Protein AF-A0A838L0E8-F1 (afdb_monomer_lite)

Secondary structure (DSSP, 8-state):
--HHHHHHHHHHHHHHHHHHHHHHHS------TTTSPPGGG-SEEEEEE--SHHHHHHHHHHHHHTTT-SSEEEEEE-SSSS---GGGGGGT--

Structure (mmCIF, N/CA/C/O backbone):
data_AF-A0A838L0E8-F1
#
_entry.id   AF-A0A838L0E8-F1
#
loop_
_atom_site.group_PDB
_atom_site.id
_atom_site.type_symbol
_atom_site.label_atom_id
_atom_site.label_alt_id
_atom_site.label_comp_id
_atom_site.label_asym_id
_atom_site.label_entity_id
_atom_site.label_seq_id
_atom_site.pdbx_PDB_ins_code
_atom_site.Cartn_x
_atom_site.Cartn_y
_atom_site.Cartn_z
_atom_site.occupancy
_atom_site.B_iso_or_equiv
_atom_site.auth_seq_id
_atom_site.auth_comp_id
_atom_site.auth_asym_id
_atom_site.auth_atom_id
_atom_site.pdbx_PDB_model_num
ATOM 1 N N . MET A 1 1 ? -20.818 43.684 27.772 1.00 57.03 1 MET A N 1
ATOM 2 C CA . MET A 1 1 ? -20.321 42.456 27.106 1.00 57.03 1 MET A CA 1
ATOM 3 C C . MET A 1 1 ? -21.471 41.830 26.321 1.00 57.03 1 MET A C 1
ATOM 5 O O . MET A 1 1 ? -22.400 41.309 26.930 1.00 57.03 1 MET A O 1
ATOM 9 N N . ASN A 1 2 ? -21.476 41.998 24.994 1.00 67.88 2 ASN A N 1
ATOM 10 C CA . ASN A 1 2 ? -22.663 41.797 24.150 1.00 67.88 2 ASN A CA 1
ATOM 11 C C . ASN A 1 2 ? -23.075 40.322 24.026 1.00 67.88 2 ASN A C 1
ATOM 13 O O . ASN A 1 2 ? -22.229 39.433 23.935 1.00 67.88 2 ASN A O 1
ATOM 17 N N . ARG A 1 3 ? -24.394 40.076 23.972 1.00 72.56 3 ARG A N 1
ATOM 18 C CA . ARG A 1 3 ? -25.012 38.742 23.819 1.00 72.56 3 ARG A CA 1
ATOM 19 C C . ARG A 1 3 ? -24.453 37.941 22.633 1.00 72.56 3 ARG A C 1
ATOM 21 O O . ARG A 1 3 ? -24.328 36.728 22.742 1.00 72.56 3 ARG A O 1
ATOM 28 N N . LEU A 1 4 ? -24.046 38.616 21.557 1.00 71.69 4 LEU A N 1
ATOM 29 C CA . LEU A 1 4 ? -23.442 37.997 20.371 1.00 71.69 4 LEU A CA 1
ATOM 30 C C . LEU A 1 4 ? -22.086 37.330 20.659 1.00 71.69 4 LEU A C 1
ATOM 32 O O . LEU A 1 4 ? -21.837 36.225 20.189 1.00 71.69 4 LEU A O 1
ATOM 36 N N . VAL A 1 5 ? -21.243 37.947 21.493 1.00 71.44 5 VAL A N 1
ATOM 37 C CA . VAL A 1 5 ? -19.926 37.391 21.858 1.00 71.44 5 VAL A CA 1
ATOM 38 C C . VAL A 1 5 ? -20.090 36.149 22.739 1.00 71.44 5 VAL A C 1
ATOM 40 O O . VAL A 1 5 ? -19.398 35.153 22.550 1.00 71.44 5 VAL A O 1
ATOM 43 N N . LYS A 1 6 ? -21.066 36.169 23.659 1.00 69.56 6 LYS A N 1
ATOM 44 C CA . LYS A 1 6 ? -21.407 34.998 24.483 1.00 69.56 6 LYS A CA 1
ATOM 45 C C . LYS A 1 6 ? -21.976 33.848 23.641 1.00 69.56 6 LYS A C 1
ATOM 47 O O . LYS A 1 6 ? -21.611 32.703 23.877 1.00 69.56 6 LYS A O 1
ATOM 52 N N . GLY A 1 7 ? -22.820 34.148 22.649 1.00 73.69 7 GLY A N 1
ATOM 53 C CA . GLY A 1 7 ? -23.369 33.143 21.731 1.00 73.69 7 GLY A CA 1
ATOM 54 C C . GLY A 1 7 ? -22.297 32.465 20.874 1.00 73.69 7 GLY A C 1
ATOM 55 O O . GLY A 1 7 ? -22.282 31.240 20.770 1.00 73.69 7 GLY A O 1
ATOM 56 N N . GLY A 1 8 ? -21.355 33.245 20.332 1.00 74.44 8 GLY A N 1
ATOM 57 C CA . GLY A 1 8 ? -20.233 32.713 19.554 1.00 74.44 8 GLY A CA 1
ATOM 58 C C . GLY A 1 8 ? -19.315 31.792 20.365 1.00 74.44 8 GLY A C 1
ATOM 59 O O . GLY A 1 8 ? -18.918 30.737 19.875 1.00 74.44 8 GLY A O 1
ATOM 60 N N . LEU A 1 9 ? -19.035 32.140 21.627 1.00 76.69 9 LEU A N 1
ATOM 61 C CA . LEU A 1 9 ? -18.185 31.331 22.507 1.00 76.69 9 LEU A CA 1
ATOM 62 C C . LEU A 1 9 ? -18.825 29.977 22.855 1.00 76.69 9 LEU A C 1
ATOM 64 O O . LEU A 1 9 ? -18.147 28.952 22.838 1.00 76.69 9 LEU A O 1
ATOM 68 N N . VAL A 1 10 ? -20.131 29.965 23.143 1.00 82.19 10 VAL A N 1
ATOM 69 C CA . VAL A 1 10 ? -20.864 28.730 23.467 1.00 82.19 10 VAL A CA 1
ATOM 70 C C . VAL A 1 10 ? -20.920 27.803 22.256 1.00 82.19 10 VAL A C 1
ATOM 72 O O . VAL A 1 10 ? -20.605 26.625 22.391 1.00 82.19 10 VAL A O 1
ATOM 75 N N . LEU A 1 11 ? -21.247 28.327 21.069 1.00 80.81 11 LEU A N 1
ATOM 76 C CA . LEU A 1 11 ? -21.265 27.536 19.834 1.00 80.81 11 LEU A CA 1
ATOM 77 C C . LEU A 1 11 ? -19.878 26.976 19.491 1.00 80.81 11 LEU A C 1
ATOM 79 O O . LEU A 1 11 ? -19.759 25.793 19.178 1.00 80.81 11 LEU A O 1
ATOM 83 N N . GLY A 1 12 ? -18.827 27.792 19.610 1.00 80.25 12 GLY A N 1
ATOM 84 C CA . GLY A 1 12 ? -17.450 27.349 19.382 1.00 80.25 12 GLY A CA 1
ATOM 85 C C . GLY A 1 12 ? -17.015 26.250 20.355 1.00 80.25 12 GLY A C 1
ATOM 86 O O . GLY A 1 12 ? -16.472 25.230 19.931 1.00 80.25 12 GLY A O 1
ATOM 87 N N . GLY A 1 13 ? -17.314 26.410 21.649 1.00 86.25 13 GLY A N 1
ATOM 88 C CA . GLY A 1 13 ? -17.011 25.408 22.673 1.00 86.25 13 GLY A CA 1
ATOM 89 C C . GLY A 1 13 ? -17.743 24.081 22.454 1.00 86.25 13 GLY A C 1
ATOM 90 O O . GLY A 1 13 ? -17.150 23.019 22.632 1.00 86.25 13 GLY A O 1
ATOM 91 N N . LEU A 1 14 ? -19.000 24.127 22.002 1.00 88.31 14 LEU A N 1
ATOM 92 C CA . LEU A 1 14 ? -19.807 22.935 21.723 1.00 88.31 14 LEU A CA 1
ATOM 93 C C . LEU A 1 14 ? -19.274 22.154 20.513 1.00 88.31 14 LEU A C 1
ATOM 95 O O . LEU A 1 14 ? -19.150 20.933 20.577 1.00 88.31 14 LEU A O 1
ATOM 99 N N . VAL A 1 15 ? -18.890 22.850 19.438 1.00 88.44 15 VAL A N 1
ATOM 100 C CA . VAL A 1 15 ? -18.287 22.226 18.247 1.00 88.44 15 VAL A CA 1
ATOM 101 C C . VAL A 1 15 ? -16.943 21.579 18.584 1.00 88.44 15 VAL A C 1
ATOM 103 O O . VAL A 1 15 ? -16.702 20.432 18.206 1.00 88.44 15 VAL A O 1
ATOM 106 N N . LEU A 1 16 ? -16.084 22.276 19.335 1.00 88.81 16 LEU A N 1
ATOM 107 C CA . LEU A 1 16 ? -14.797 21.729 19.770 1.00 88.81 16 LEU A CA 1
ATOM 108 C C . LEU A 1 16 ? -14.976 20.532 20.713 1.00 88.81 16 LEU A C 1
ATOM 110 O O . LEU A 1 16 ? -14.307 19.514 20.536 1.00 88.81 16 LEU A O 1
ATOM 114 N N . GLY A 1 17 ? -15.908 20.621 21.665 1.00 91.00 17 GLY A N 1
ATOM 115 C CA . GLY A 1 17 ? -16.225 19.537 22.594 1.00 91.00 17 GLY A CA 1
ATOM 116 C C . GLY A 1 17 ? -16.735 18.283 21.882 1.00 91.00 17 GLY A C 1
ATOM 117 O O . GLY A 1 17 ? -16.236 17.187 22.133 1.00 91.00 17 GLY A O 1
ATOM 118 N N . LEU A 1 18 ? -17.665 18.436 20.934 1.00 89.62 18 LEU A N 1
ATOM 119 C CA . LEU A 1 18 ? -18.171 17.327 20.119 1.00 89.62 18 LEU A CA 1
ATOM 120 C C . LEU A 1 18 ? -17.085 16.727 19.217 1.00 89.62 18 LEU A C 1
ATOM 122 O O . LEU A 1 18 ? -17.019 15.507 19.070 1.00 89.62 18 LEU A O 1
ATOM 126 N N . GLY A 1 19 ? -16.214 17.558 18.639 1.00 87.06 19 GLY A N 1
ATOM 127 C CA . GLY A 1 19 ? -15.081 17.096 17.836 1.00 87.06 19 GLY A CA 1
ATOM 128 C C . GLY A 1 19 ? -14.085 16.266 18.650 1.00 87.06 19 GLY A C 1
ATOM 129 O O . GLY A 1 19 ? -13.693 15.175 18.226 1.00 87.06 19 GLY A O 1
ATOM 130 N N . ALA A 1 20 ? -13.723 16.743 19.842 1.00 87.81 20 ALA A N 1
ATOM 131 C CA . ALA A 1 20 ? -12.839 16.032 20.760 1.00 87.81 20 ALA A CA 1
ATOM 132 C C . ALA A 1 20 ? -13.461 14.710 21.237 1.00 87.81 20 ALA A C 1
ATOM 134 O O . ALA A 1 20 ? -12.804 13.670 21.185 1.00 87.81 20 ALA A O 1
ATOM 135 N N . LEU A 1 21 ? -14.744 14.725 21.614 1.00 89.19 21 LEU A N 1
ATOM 136 C CA . LEU A 1 21 ? -15.474 13.529 22.033 1.00 89.19 21 LEU A CA 1
ATOM 137 C C . LEU A 1 21 ? -15.560 12.495 20.904 1.00 89.19 21 LEU A C 1
ATOM 139 O O . LEU A 1 21 ? -15.271 11.322 21.118 1.00 89.19 21 LEU A O 1
ATOM 143 N N . ARG A 1 22 ? -15.877 12.920 19.674 1.00 84.25 22 ARG A N 1
ATOM 144 C CA . ARG A 1 22 ? -15.925 12.027 18.507 1.00 84.25 22 ARG A CA 1
ATOM 145 C C . ARG A 1 22 ? -14.574 11.369 18.229 1.00 84.25 22 ARG A C 1
ATOM 147 O O . ARG A 1 22 ? -14.550 10.200 17.851 1.00 84.25 22 ARG A O 1
ATOM 154 N N . ARG A 1 23 ? -13.467 12.100 18.407 1.00 80.19 23 ARG A N 1
ATOM 155 C CA . ARG A 1 23 ? -12.106 11.568 18.236 1.00 80.19 23 ARG A CA 1
ATOM 156 C C . ARG A 1 23 ? -11.702 10.623 19.367 1.00 80.19 23 ARG A C 1
ATOM 158 O O . ARG A 1 23 ? -11.034 9.634 19.094 1.00 80.19 23 ARG A O 1
ATOM 165 N N . ALA A 1 24 ? -12.121 10.899 20.599 1.00 83.69 24 ALA A N 1
ATOM 166 C CA . ALA A 1 24 ? -11.893 10.006 21.732 1.00 83.69 24 ALA A CA 1
ATOM 167 C C . ALA A 1 24 ? -12.675 8.688 21.594 1.00 83.69 24 ALA A C 1
ATOM 169 O O . ALA A 1 24 ? -12.144 7.631 21.912 1.00 83.69 24 ALA A O 1
ATOM 170 N N . LEU A 1 25 ? -13.909 8.748 21.082 1.00 83.19 25 LEU A N 1
ATOM 171 C CA . LEU A 1 25 ? -14.763 7.573 20.875 1.00 83.19 25 LEU A CA 1
ATOM 172 C C . LEU A 1 25 ? -14.414 6.771 19.611 1.00 83.19 25 LEU A C 1
ATOM 174 O O . LEU A 1 25 ? -14.722 5.589 19.551 1.00 83.19 25 LEU A O 1
ATOM 178 N N . ASN A 1 26 ? -13.771 7.389 18.614 1.00 72.62 26 ASN A N 1
ATOM 179 C CA . ASN A 1 26 ? -13.267 6.712 17.413 1.00 72.62 26 ASN A CA 1
ATOM 180 C C . ASN A 1 26 ? -11.755 6.939 17.275 1.00 72.62 26 ASN A C 1
ATOM 182 O O . ASN A 1 26 ? -11.325 7.715 16.405 1.00 72.62 26 ASN A O 1
ATOM 186 N N . PRO A 1 27 ? -10.930 6.318 18.139 1.00 67.69 27 PRO A N 1
ATOM 187 C CA . PRO A 1 27 ? -9.492 6.361 17.952 1.00 67.69 27 PRO A CA 1
ATOM 188 C C . PRO A 1 27 ? -9.175 5.763 16.580 1.00 67.69 27 PRO A C 1
ATOM 190 O O . PRO A 1 27 ? -9.671 4.703 16.214 1.00 67.69 27 PRO A O 1
ATOM 193 N N . THR A 1 28 ? -8.363 6.464 15.790 1.00 62.88 28 THR A N 1
ATOM 194 C CA . THR A 1 28 ? -7.808 5.886 14.560 1.00 62.88 28 THR A CA 1
ATOM 195 C C . THR A 1 28 ? -7.036 4.633 14.960 1.00 62.88 28 THR A C 1
ATOM 197 O O . THR A 1 28 ? -6.108 4.801 15.762 1.00 62.88 28 THR A O 1
ATOM 200 N N . PRO A 1 29 ? -7.379 3.433 14.452 1.00 63.06 29 PRO A N 1
ATOM 201 C CA . PRO A 1 29 ? -6.642 2.217 14.760 1.00 63.06 29 PRO A CA 1
ATOM 202 C C . PRO A 1 29 ? -5.190 2.448 14.364 1.00 63.06 29 PRO A C 1
ATOM 204 O O . PRO A 1 29 ? -4.854 2.568 13.185 1.00 63.06 29 PRO A O 1
ATOM 207 N N . ARG A 1 30 ? -4.329 2.636 15.360 1.00 59.28 30 ARG A N 1
ATOM 208 C CA . ARG A 1 30 ? -2.904 2.833 15.142 1.00 59.28 30 ARG A CA 1
ATOM 209 C C . ARG A 1 30 ? -2.232 1.544 15.544 1.00 59.28 30 ARG A C 1
ATOM 211 O O . ARG A 1 30 ? -1.587 1.487 16.580 1.00 59.28 30 A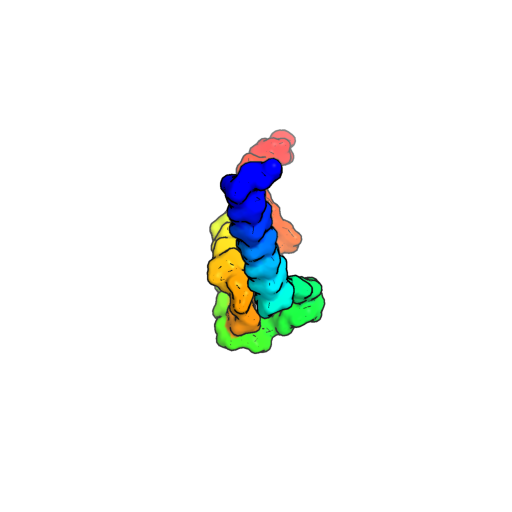RG A O 1
ATOM 218 N N . TYR A 1 31 ? -2.431 0.525 14.718 1.00 64.44 31 TYR A N 1
ATOM 219 C CA . TYR A 1 31 ? -1.666 -0.699 14.851 1.00 64.44 31 TYR A CA 1
ATOM 220 C C . TYR A 1 31 ? -0.188 -0.361 14.689 1.00 64.44 31 TYR A C 1
ATOM 222 O O . TYR A 1 31 ? 0.217 0.264 13.699 1.00 64.44 31 TYR A O 1
ATOM 230 N N . ALA A 1 32 ? 0.621 -0.767 15.656 1.00 68.50 32 ALA A N 1
ATOM 231 C CA . ALA A 1 32 ? 2.045 -0.866 15.435 1.00 68.50 32 ALA A CA 1
ATOM 232 C C . ALA A 1 32 ? 2.302 -1.895 14.314 1.00 68.50 32 ALA A C 1
ATOM 234 O O . ALA A 1 32 ? 1.514 -2.827 14.140 1.00 68.50 32 ALA A O 1
ATOM 235 N N . PRO A 1 33 ? 3.383 -1.765 13.522 1.00 61.94 33 PRO A N 1
ATOM 236 C CA . PRO A 1 33 ? 3.633 -2.658 12.387 1.00 61.94 33 PRO A CA 1
ATOM 237 C C . PRO A 1 33 ? 3.619 -4.160 12.727 1.00 61.94 33 PRO A C 1
ATOM 239 O O . PRO A 1 33 ? 3.312 -4.964 11.854 1.00 61.94 33 PRO A O 1
ATOM 242 N N . TRP A 1 34 ? 3.917 -4.528 13.979 1.00 68.62 34 TRP A N 1
ATOM 243 C CA . TRP A 1 34 ? 3.913 -5.907 14.487 1.00 68.62 34 TRP A CA 1
ATOM 244 C C . TRP A 1 34 ? 2.565 -6.383 15.052 1.00 68.62 34 TRP A C 1
ATOM 246 O O . TRP A 1 34 ? 2.428 -7.559 15.363 1.00 68.62 34 TRP A O 1
ATOM 256 N N . GLU A 1 35 ? 1.581 -5.497 15.218 1.00 75.25 35 GLU A N 1
ATOM 257 C CA . GLU A 1 35 ? 0.244 -5.846 15.726 1.00 75.25 35 GLU A CA 1
ATOM 258 C C . GLU A 1 35 ? -0.715 -6.261 14.607 1.00 75.25 35 GLU A C 1
ATOM 260 O O . GLU A 1 35 ? -1.820 -6.729 14.877 1.00 75.25 35 GLU A O 1
ATOM 265 N N . LYS A 1 36 ? -0.316 -6.084 13.340 1.00 74.75 36 LYS A N 1
ATOM 266 C CA . LYS A 1 36 ? -1.120 -6.555 12.217 1.00 74.75 36 LYS A CA 1
ATOM 267 C C . LYS A 1 36 ? -1.110 -8.083 12.191 1.00 74.75 36 LYS A C 1
ATOM 269 O O . LYS A 1 36 ? -0.025 -8.667 12.251 1.00 74.75 36 LYS A O 1
ATOM 274 N N . PRO A 1 37 ? -2.280 -8.724 12.041 1.00 83.12 37 PRO A N 1
ATOM 275 C CA . PRO A 1 37 ? -2.321 -10.163 11.880 1.00 83.12 37 PRO A CA 1
ATOM 276 C C . PRO A 1 37 ? -1.527 -10.563 10.623 1.00 83.12 37 PRO A C 1
ATOM 278 O O . PRO A 1 37 ? -1.451 -9.789 9.657 1.00 83.12 37 PRO A O 1
ATOM 281 N N . PRO A 1 38 ? -0.907 -11.751 10.605 1.00 89.06 38 PRO A N 1
ATOM 282 C CA . PRO A 1 38 ? -0.322 -12.318 9.400 1.00 89.06 38 PRO A CA 1
ATOM 283 C C . PRO A 1 38 ? -1.297 -12.250 8.218 1.00 89.06 38 PRO A C 1
ATOM 285 O O . PRO A 1 38 ? -2.496 -12.461 8.376 1.00 89.06 38 PRO A O 1
ATOM 288 N N . TYR A 1 39 ? -0.795 -12.014 7.000 1.00 90.69 39 TYR A N 1
ATOM 289 C CA . TYR A 1 39 ? -1.639 -11.884 5.798 1.00 90.69 39 TYR A CA 1
ATOM 290 C C . TYR A 1 39 ? -2.646 -13.042 5.622 1.00 90.69 39 TYR A C 1
ATOM 292 O O . TYR A 1 39 ? -3.770 -12.848 5.157 1.00 90.69 39 TYR A O 1
ATOM 300 N N . GLY A 1 40 ? -2.251 -14.254 6.025 1.00 93.00 40 GLY A N 1
ATOM 301 C CA . GLY A 1 40 ? -3.089 -15.451 5.973 1.00 93.00 40 GLY A CA 1
ATOM 302 C C . GLY A 1 40 ? -4.320 -15.425 6.888 1.00 93.00 40 GLY A C 1
ATOM 303 O O . GLY A 1 40 ? -5.250 -16.188 6.631 1.00 93.00 40 GLY A O 1
ATOM 304 N N . GLU A 1 41 ? -4.358 -14.549 7.887 1.00 92.75 41 GLU A N 1
ATOM 305 C CA . GLU A 1 41 ? -5.413 -14.478 8.906 1.00 92.75 41 GLU A CA 1
ATOM 306 C C . GLU A 1 41 ? -6.509 -13.448 8.592 1.00 92.75 41 GLU A C 1
ATOM 308 O O . GLU A 1 41 ? -7.574 -13.494 9.199 1.00 92.75 41 GLU A O 1
ATOM 313 N N . PHE A 1 42 ? -6.307 -12.554 7.618 1.00 93.00 42 PHE A N 1
ATOM 314 C CA . PHE A 1 42 ? -7.356 -11.617 7.194 1.00 93.00 42 PHE A CA 1
ATOM 315 C C . PHE A 1 42 ? -8.518 -12.339 6.499 1.00 93.00 42 PHE A C 1
ATOM 317 O O . PHE A 1 42 ? -8.303 -13.269 5.723 1.00 93.00 42 PHE A O 1
ATOM 324 N N . GLU A 1 43 ? -9.755 -11.880 6.699 1.00 95.38 43 GLU A N 1
ATOM 325 C CA . GLU A 1 43 ? -10.931 -12.460 6.035 1.00 95.38 43 GLU A CA 1
ATOM 326 C C . GLU A 1 43 ? -10.933 -12.160 4.527 1.00 95.38 43 GLU A C 1
ATOM 328 O O . GLU A 1 43 ? -11.203 -13.035 3.698 1.00 95.38 43 GLU A O 1
ATOM 333 N N . LYS A 1 44 ? -10.615 -10.915 4.154 1.00 96.44 44 LYS A N 1
ATOM 334 C CA . LYS A 1 44 ? -10.514 -10.460 2.765 1.00 96.44 44 LYS A CA 1
ATOM 335 C C . LYS A 1 44 ? -9.049 -10.234 2.420 1.00 96.44 44 LYS A C 1
ATOM 337 O O . LYS A 1 44 ? -8.382 -9.392 3.011 1.00 96.44 44 LYS A O 1
ATOM 342 N N . LYS A 1 45 ? -8.546 -10.970 1.433 1.00 96.81 45 LYS A N 1
ATOM 343 C CA . LYS A 1 45 ? -7.134 -10.950 1.038 1.00 96.81 45 LYS A CA 1
ATOM 344 C C . LYS A 1 45 ? -6.992 -10.379 -0.360 1.00 96.81 45 LYS A C 1
ATOM 346 O O . LYS A 1 45 ? -7.590 -10.895 -1.301 1.00 96.81 45 LYS A O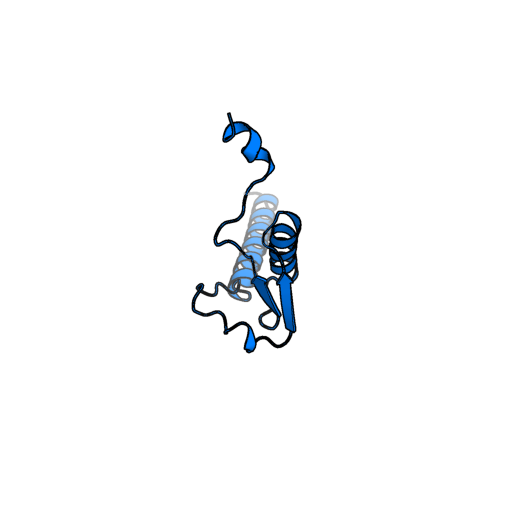 1
ATOM 351 N N . VAL A 1 46 ? -6.174 -9.342 -0.497 1.00 97.44 46 VAL A N 1
ATOM 352 C CA . VAL A 1 46 ? -5.807 -8.764 -1.790 1.00 97.44 46 VAL A CA 1
ATOM 353 C C . VAL A 1 46 ? -4.315 -8.954 -2.001 1.00 97.44 46 VAL A C 1
ATOM 355 O O . VAL A 1 46 ? -3.506 -8.518 -1.182 1.00 97.44 46 VAL A O 1
ATOM 358 N N . LEU A 1 47 ? -3.955 -9.666 -3.067 1.00 97.25 47 LEU A N 1
ATOM 359 C CA . LEU A 1 47 ? -2.572 -9.885 -3.474 1.00 97.25 47 LEU A CA 1
ATOM 360 C C . LEU A 1 47 ? -2.281 -9.035 -4.707 1.00 97.25 47 LEU A C 1
ATOM 362 O O . LEU A 1 47 ? -2.956 -9.157 -5.726 1.00 97.25 47 LEU A O 1
ATOM 366 N N . ILE A 1 48 ? -1.253 -8.203 -4.615 1.00 97.25 48 ILE A N 1
ATOM 367 C CA . ILE A 1 48 ? -0.754 -7.384 -5.713 1.00 97.25 48 ILE A CA 1
ATOM 368 C C . ILE A 1 48 ? 0.590 -7.964 -6.144 1.00 97.25 48 ILE A C 1
ATOM 370 O O . ILE A 1 48 ? 1.531 -8.047 -5.353 1.00 97.25 48 ILE A O 1
ATOM 374 N N . VAL A 1 49 ? 0.673 -8.376 -7.406 1.00 96.31 49 VAL A N 1
ATOM 375 C CA . VAL A 1 49 ? 1.892 -8.934 -7.996 1.00 96.31 49 VAL A CA 1
ATOM 376 C C . VAL A 1 49 ? 2.599 -7.839 -8.789 1.00 96.31 49 VAL A C 1
ATOM 378 O O . VAL A 1 49 ? 2.075 -7.344 -9.784 1.00 96.31 49 VAL A O 1
ATOM 381 N N . GLY A 1 50 ? 3.796 -7.470 -8.336 1.00 93.62 50 GLY A N 1
ATOM 382 C CA . GLY A 1 50 ? 4.624 -6.405 -8.896 1.00 93.62 50 GLY A CA 1
ATOM 383 C C . GLY A 1 50 ? 4.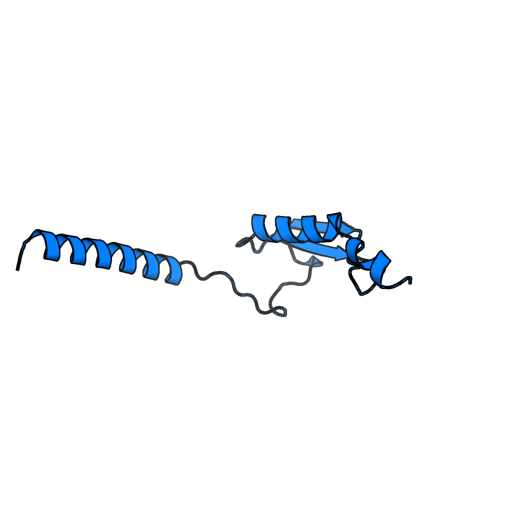600 -5.130 -8.049 1.00 93.62 50 GLY A C 1
ATOM 384 O O . GLY A 1 50 ? 3.558 -4.516 -7.851 1.00 93.62 50 GLY A O 1
ATOM 385 N N . GLY A 1 51 ? 5.778 -4.691 -7.595 1.00 91.19 51 GLY A N 1
ATOM 386 C CA . GLY A 1 51 ? 5.980 -3.455 -6.822 1.00 91.19 51 GLY A CA 1
ATOM 387 C C . GLY A 1 51 ? 6.305 -2.216 -7.665 1.00 91.19 51 GLY A C 1
ATOM 388 O O . GLY A 1 51 ? 6.901 -1.269 -7.164 1.00 91.19 51 GLY A O 1
ATOM 389 N N . GLY A 1 52 ? 5.983 -2.230 -8.962 1.00 91.50 52 GLY A N 1
ATOM 390 C CA . GLY A 1 52 ? 6.148 -1.059 -9.827 1.00 91.50 52 GLY A CA 1
ATOM 391 C C . GLY A 1 52 ? 5.146 0.053 -9.495 1.00 91.50 52 GLY A C 1
ATOM 392 O O . GLY A 1 52 ? 4.342 -0.071 -8.574 1.00 91.50 52 GLY A O 1
ATOM 393 N N . PHE A 1 53 ? 5.136 1.120 -10.297 1.00 91.75 53 PHE A N 1
ATOM 394 C CA . PHE A 1 53 ? 4.246 2.274 -10.099 1.00 91.75 53 PHE A CA 1
ATOM 395 C C . PHE A 1 53 ? 2.777 1.881 -9.910 1.00 91.75 53 PHE A C 1
ATOM 397 O O . PHE A 1 53 ? 2.156 2.265 -8.926 1.00 91.75 53 PHE A O 1
ATOM 404 N N . GLY A 1 54 ? 2.237 1.067 -10.820 1.00 92.81 54 GLY A N 1
ATOM 405 C CA . GLY A 1 54 ? 0.839 0.644 -10.745 1.00 92.81 54 GLY A CA 1
ATOM 406 C C . GLY A 1 54 ? 0.532 -0.177 -9.493 1.00 92.81 54 GLY A C 1
ATOM 407 O O . GLY A 1 54 ? -0.449 0.099 -8.811 1.00 92.81 54 GLY A O 1
ATOM 408 N N . GLY A 1 55 ? 1.386 -1.148 -9.155 1.00 94.00 55 GLY A N 1
ATOM 409 C CA . GLY A 1 55 ? 1.168 -2.019 -7.999 1.00 94.00 55 GLY A CA 1
ATOM 410 C C . GLY A 1 55 ? 1.284 -1.279 -6.667 1.00 94.00 55 GLY A C 1
ATOM 411 O O . GLY A 1 55 ? 0.425 -1.431 -5.801 1.00 94.00 55 GLY A O 1
ATOM 412 N N . TYR A 1 56 ? 2.292 -0.416 -6.521 1.00 92.06 56 TYR A N 1
ATOM 413 C CA . TYR A 1 56 ? 2.465 0.395 -5.317 1.00 92.06 56 TYR A CA 1
ATOM 414 C C . TYR A 1 56 ? 1.334 1.416 -5.137 1.00 92.06 56 TYR A C 1
ATOM 416 O O . TYR A 1 56 ? 0.792 1.556 -4.036 1.00 92.06 56 TYR A O 1
ATOM 424 N N . THR A 1 57 ? 0.933 2.103 -6.213 1.00 94.88 57 THR A N 1
ATOM 425 C CA . THR A 1 57 ? -0.196 3.043 -6.172 1.00 94.88 57 THR A CA 1
ATOM 426 C C . THR A 1 57 ? -1.498 2.321 -5.840 1.00 94.88 57 THR A C 1
ATOM 428 O O . THR A 1 57 ? -2.209 2.757 -4.938 1.00 94.88 57 THR A O 1
ATOM 431 N N . ALA A 1 58 ? -1.771 1.175 -6.473 1.00 96.88 58 ALA A N 1
ATOM 432 C CA . ALA A 1 58 ? -2.948 0.367 -6.167 1.00 96.88 58 ALA A CA 1
ATOM 433 C C . ALA A 1 58 ? -2.971 -0.079 -4.700 1.00 96.88 58 ALA A C 1
ATOM 435 O O . ALA A 1 58 ? -4.001 0.043 -4.043 1.00 96.88 58 ALA A O 1
ATOM 436 N N . ALA A 1 59 ? -1.837 -0.538 -4.159 1.00 95.69 59 ALA A N 1
ATOM 437 C CA . ALA A 1 59 ? -1.732 -0.921 -2.752 1.00 95.69 59 ALA A CA 1
ATOM 438 C C . ALA A 1 59 ? -2.029 0.263 -1.823 1.00 95.69 59 ALA A C 1
ATOM 440 O O . ALA A 1 59 ? -2.784 0.131 -0.858 1.00 95.69 59 ALA A O 1
ATOM 441 N N . THR A 1 60 ? -1.457 1.427 -2.138 1.00 94.94 60 THR A N 1
ATOM 442 C CA . THR A 1 60 ? -1.609 2.656 -1.355 1.00 94.94 60 THR A CA 1
ATOM 443 C C . THR A 1 60 ? -3.058 3.130 -1.340 1.00 94.94 60 THR A C 1
ATOM 445 O O . THR A 1 60 ? -3.601 3.421 -0.274 1.00 94.94 60 THR A O 1
ATOM 448 N N . ASP A 1 61 ? -3.699 3.197 -2.503 1.00 97.38 61 ASP A N 1
ATOM 449 C CA . ASP A 1 61 ? -5.076 3.670 -2.611 1.00 97.38 61 ASP A CA 1
ATOM 450 C C . ASP A 1 61 ? -6.064 2.664 -2.025 1.00 97.38 61 ASP A C 1
ATOM 452 O O . ASP A 1 61 ? -6.986 3.067 -1.316 1.00 97.38 61 ASP A O 1
ATOM 456 N N . LEU A 1 62 ? -5.811 1.363 -2.184 1.00 96.12 62 LEU A N 1
ATOM 457 C CA . LEU A 1 62 ? -6.593 0.332 -1.516 1.00 96.12 62 LEU A CA 1
ATOM 458 C C . LEU A 1 62 ? -6.509 0.468 0.009 1.00 96.12 62 LEU A C 1
ATOM 460 O O . LEU A 1 62 ? -7.547 0.497 0.662 1.00 96.12 62 LEU A O 1
ATOM 464 N N . CYS A 1 63 ? -5.310 0.653 0.575 1.00 92.69 63 CYS A N 1
ATOM 465 C CA . CYS A 1 63 ? -5.146 0.870 2.016 1.00 92.69 63 CYS A CA 1
ATOM 466 C C . CYS A 1 63 ? -5.885 2.123 2.513 1.00 92.69 63 CYS A C 1
ATOM 468 O O . CYS A 1 63 ? -6.414 2.121 3.623 1.00 92.69 63 CYS A O 1
ATOM 470 N N . LYS A 1 64 ? -5.944 3.196 1.709 1.00 94.25 64 LYS A N 1
ATOM 471 C CA . LYS A 1 64 ? -6.737 4.393 2.043 1.00 94.25 64 LYS A CA 1
ATOM 472 C C . LYS A 1 64 ? -8.236 4.097 2.019 1.00 94.25 64 LYS A C 1
ATOM 474 O O . LYS A 1 64 ? -8.948 4.528 2.921 1.00 94.25 64 LYS A O 1
ATOM 479 N N . MET A 1 65 ? -8.712 3.376 1.003 1.00 95.38 65 MET A N 1
ATOM 480 C CA . MET A 1 65 ? -10.125 3.012 0.852 1.00 95.38 65 MET A CA 1
ATOM 481 C C . MET A 1 65 ? -10.602 2.057 1.949 1.00 95.38 65 MET A C 1
ATOM 483 O O . MET A 1 65 ? -11.762 2.113 2.347 1.00 95.38 65 MET A O 1
ATOM 487 N N . THR A 1 66 ? -9.718 1.195 2.448 1.00 91.88 66 THR A N 1
ATOM 488 C CA . THR A 1 66 ? -10.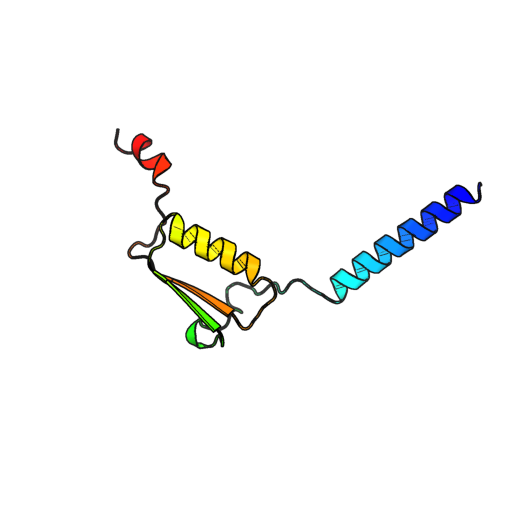011 0.235 3.520 1.00 91.88 66 THR A CA 1
ATOM 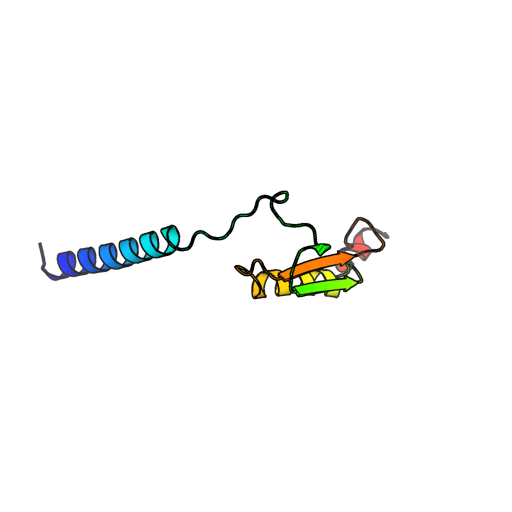489 C C . THR A 1 66 ? -9.545 0.723 4.889 1.00 91.88 66 THR A C 1
ATOM 491 O O . THR A 1 66 ? -9.451 -0.063 5.827 1.00 91.88 66 THR A O 1
ATOM 494 N N . ASN A 1 67 ? -9.244 2.014 5.032 1.00 86.50 67 ASN A N 1
ATOM 495 C CA . ASN A 1 67 ? -8.812 2.573 6.304 1.00 86.50 67 ASN A CA 1
ATOM 496 C C . ASN A 1 67 ? -9.925 2.437 7.360 1.00 86.50 67 ASN A C 1
ATOM 498 O O . ASN A 1 67 ? -11.043 2.906 7.151 1.00 86.50 67 ASN A O 1
ATOM 502 N N . GLY A 1 68 ? -9.611 1.806 8.495 1.00 83.12 68 GLY A N 1
ATOM 503 C CA . GLY A 1 68 ? -10.578 1.489 9.554 1.00 83.12 68 GLY A CA 1
ATOM 504 C C . GLY A 1 68 ? -11.296 0.145 9.391 1.00 83.12 68 GLY A C 1
ATOM 505 O O . GLY A 1 68 ? -12.216 -0.135 10.153 1.00 83.12 68 GLY A O 1
ATOM 506 N N . ARG A 1 69 ? -10.899 -0.673 8.409 1.00 86.25 69 ARG A N 1
ATOM 507 C CA . ARG A 1 69 ? -11.326 -2.067 8.283 1.00 86.25 69 ARG A CA 1
ATOM 508 C C . ARG A 1 69 ? -10.210 -3.004 8.715 1.00 86.25 69 ARG A C 1
ATOM 510 O O . ARG A 1 69 ? -9.144 -3.008 8.104 1.00 86.25 69 ARG A O 1
ATOM 517 N N . ASP A 1 70 ? -10.505 -3.842 9.698 1.00 85.81 70 ASP A N 1
ATOM 518 C CA . ASP A 1 70 ? -9.546 -4.815 10.230 1.00 85.81 70 ASP A CA 1
ATOM 519 C C . ASP A 1 70 ? -9.645 -6.180 9.522 1.00 85.81 70 ASP A C 1
ATOM 521 O O . ASP A 1 70 ? -8.827 -7.067 9.744 1.00 85.81 70 ASP A O 1
ATOM 525 N N . ASP A 1 71 ? -10.621 -6.345 8.621 1.00 90.44 71 ASP A N 1
ATOM 526 C CA . ASP A 1 71 ? -10.871 -7.587 7.885 1.00 90.44 71 ASP A CA 1
ATOM 527 C C . ASP A 1 71 ? -10.099 -7.690 6.557 1.00 90.44 71 ASP A C 1
ATOM 529 O O . ASP A 1 71 ? -10.042 -8.773 5.969 1.00 90.44 71 ASP A O 1
ATOM 533 N N . VAL A 1 72 ? -9.495 -6.592 6.076 1.00 93.62 72 VAL A N 1
ATOM 534 C CA . VAL A 1 72 ? -8.824 -6.534 4.765 1.00 93.62 72 VAL A CA 1
ATOM 535 C C . VAL A 1 72 ? -7.301 -6.539 4.891 1.00 93.62 72 VAL A C 1
ATOM 537 O O . VAL A 1 72 ? -6.691 -5.574 5.348 1.00 93.62 72 VAL A O 1
ATOM 540 N N . GLY A 1 73 ? -6.677 -7.599 4.382 1.00 93.62 73 GLY A N 1
ATOM 541 C CA . GLY A 1 73 ? -5.230 -7.725 4.234 1.00 93.62 73 GLY A CA 1
ATOM 542 C C . GLY A 1 73 ? -4.783 -7.403 2.812 1.00 93.62 73 GLY A C 1
ATOM 543 O O . GLY A 1 73 ? -5.283 -7.991 1.852 1.00 93.62 73 GLY A O 1
ATOM 544 N N . VAL A 1 74 ? -3.802 -6.512 2.668 1.00 94.81 74 VAL A N 1
ATOM 545 C CA . VAL A 1 74 ? -3.174 -6.170 1.381 1.00 94.81 74 VAL A CA 1
ATOM 546 C C . VAL A 1 74 ? -1.712 -6.603 1.414 1.00 94.81 74 VAL A C 1
ATOM 548 O O . VAL A 1 74 ? -0.965 -6.173 2.292 1.00 94.81 74 VAL A O 1
ATOM 551 N N . LEU A 1 75 ? -1.301 -7.440 0.461 1.00 94.88 75 LEU A N 1
ATOM 552 C CA . LEU A 1 75 ? 0.084 -7.888 0.305 1.00 94.88 75 LEU A CA 1
ATOM 553 C C . LEU A 1 75 ? 0.596 -7.530 -1.089 1.00 94.88 75 LEU A C 1
ATOM 555 O O . LEU A 1 75 ? -0.060 -7.820 -2.086 1.00 94.88 75 LEU A O 1
ATOM 559 N N . VAL A 1 76 ? 1.789 -6.939 -1.150 1.00 94.94 76 VAL A N 1
ATOM 560 C CA . VAL A 1 76 ? 2.521 -6.704 -2.398 1.00 94.94 76 VAL A CA 1
ATOM 561 C C . VAL A 1 76 ? 3.687 -7.679 -2.454 1.00 94.94 76 VAL A C 1
ATOM 563 O O . VAL A 1 76 ? 4.509 -7.706 -1.540 1.00 94.94 76 VAL A O 1
ATOM 566 N N . ILE A 1 77 ? 3.774 -8.458 -3.528 1.00 94.88 77 ILE A N 1
ATOM 567 C CA . ILE A 1 77 ? 4.942 -9.290 -3.823 1.00 94.88 77 ILE A CA 1
ATOM 568 C C . ILE A 1 77 ? 5.674 -8.664 -5.004 1.00 94.88 77 ILE A C 1
ATOM 570 O O . ILE A 1 77 ? 5.114 -8.518 -6.090 1.00 94.88 77 ILE A O 1
ATOM 574 N N . ALA A 1 78 ? 6.934 -8.301 -4.790 1.00 92.94 78 ALA A N 1
ATOM 575 C CA . ALA A 1 78 ? 7.842 -7.830 -5.825 1.00 92.94 78 ALA A CA 1
ATOM 576 C C . ALA A 1 78 ? 8.988 -8.833 -5.998 1.00 92.94 78 ALA A C 1
ATOM 578 O O . ALA A 1 78 ? 9.340 -9.548 -5.060 1.00 92.94 78 ALA A O 1
ATOM 579 N N . ARG A 1 79 ? 9.551 -8.900 -7.207 1.00 92.62 79 ARG A N 1
ATOM 580 C CA . ARG A 1 79 ? 10.719 -9.745 -7.488 1.00 92.62 79 ARG A CA 1
ATOM 581 C C . ARG A 1 79 ? 11.976 -9.176 -6.819 1.00 92.62 79 ARG A C 1
ATOM 583 O O . ARG A 1 79 ? 12.836 -9.933 -6.383 1.00 92.62 79 ARG A O 1
ATOM 590 N N . GLU A 1 80 ? 12.053 -7.856 -6.713 1.00 91.00 80 GLU A N 1
ATOM 591 C CA . GLU A 1 80 ? 13.151 -7.098 -6.129 1.00 91.00 80 GLU A CA 1
ATOM 592 C C . GLU A 1 80 ? 12.761 -6.528 -4.756 1.00 91.00 80 GLU A C 1
ATOM 594 O O . GLU A 1 80 ? 11.594 -6.256 -4.476 1.00 91.00 80 GLU A O 1
ATOM 599 N N . ASN A 1 81 ? 13.756 -6.301 -3.897 1.00 88.12 81 ASN A N 1
ATOM 600 C CA . ASN A 1 81 ? 13.588 -5.730 -2.555 1.00 88.12 81 ASN A CA 1
ATOM 601 C C . ASN A 1 81 ? 13.552 -4.188 -2.536 1.00 88.12 81 ASN A C 1
ATOM 603 O O . ASN A 1 81 ? 13.662 -3.581 -1.472 1.00 88.12 81 ASN A O 1
ATOM 607 N N . PHE A 1 82 ? 13.421 -3.552 -3.699 1.00 86.69 82 PHE A N 1
ATOM 608 C CA . PHE A 1 82 ? 13.313 -2.106 -3.853 1.00 86.69 82 PHE A CA 1
ATOM 609 C C . PHE A 1 82 ? 12.261 -1.759 -4.906 1.00 86.69 82 PHE A C 1
ATOM 611 O O . PHE A 1 82 ? 11.988 -2.539 -5.819 1.00 86.69 82 PHE A O 1
ATOM 618 N N . PHE A 1 83 ? 11.688 -0.561 -4.795 1.00 87.19 83 PHE A N 1
ATOM 619 C CA . PHE A 1 83 ? 10.799 -0.011 -5.814 1.00 87.19 83 PHE A CA 1
ATOM 620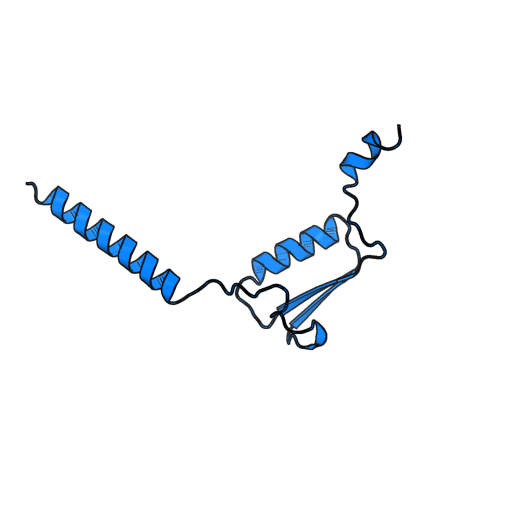 C C . PHE A 1 83 ? 11.555 1.028 -6.630 1.00 87.19 83 PHE A C 1
ATOM 622 O O . PHE A 1 83 ? 11.920 2.092 -6.129 1.00 87.19 83 PHE A O 1
ATOM 629 N N . THR A 1 84 ? 11.802 0.714 -7.900 1.00 84.62 84 THR A N 1
ATOM 630 C CA . THR A 1 84 ? 12.458 1.649 -8.811 1.00 84.62 84 THR A CA 1
ATOM 631 C C . THR A 1 84 ? 11.514 2.785 -9.158 1.00 84.62 84 THR A C 1
ATOM 633 O O . THR A 1 84 ? 10.465 2.585 -9.779 1.00 84.62 84 THR A O 1
ATOM 636 N N . PHE A 1 85 ? 11.929 4.005 -8.840 1.00 87.50 85 PHE A N 1
ATOM 637 C CA . PHE A 1 85 ? 11.309 5.187 -9.408 1.00 87.50 85 PHE A CA 1
ATOM 638 C C . PHE A 1 85 ? 11.831 5.383 -10.837 1.00 87.50 85 PHE A C 1
ATOM 640 O O . PHE A 1 85 ? 12.791 6.113 -11.079 1.00 87.50 85 PHE A O 1
ATOM 647 N N . TRP A 1 86 ? 11.196 4.689 -11.787 1.00 84.81 86 TRP A N 1
ATOM 648 C CA . TRP A 1 86 ? 11.558 4.695 -13.210 1.00 84.81 86 TRP A CA 1
ATOM 649 C C . TRP A 1 86 ? 11.809 6.090 -13.813 1.00 84.81 86 TRP A C 1
ATOM 651 O O . TRP A 1 86 ? 12.755 6.211 -14.590 1.00 84.81 86 TRP A O 1
ATOM 661 N N . PRO A 1 87 ? 11.079 7.160 -13.434 1.00 88.31 87 PRO A N 1
ATOM 662 C CA . PRO A 1 87 ? 11.356 8.499 -13.955 1.00 88.31 87 PRO A CA 1
ATOM 663 C C . PRO A 1 87 ? 12.732 9.075 -13.582 1.00 88.31 87 PRO A C 1
ATOM 665 O O . PRO A 1 87 ? 13.202 9.972 -14.271 1.00 88.31 87 PRO A O 1
ATOM 668 N N . MET A 1 88 ? 13.397 8.582 -12.528 1.00 89.00 88 MET A N 1
ATOM 669 C CA . MET A 1 88 ? 14.754 9.022 -12.163 1.00 89.00 88 MET A CA 1
ATOM 670 C C . MET A 1 88 ? 15.867 8.187 -12.796 1.00 89.00 88 MET A C 1
ATOM 672 O O . MET A 1 88 ? 17.023 8.595 -12.731 1.00 89.00 88 MET A O 1
ATOM 676 N N . VAL A 1 89 ? 15.547 7.055 -13.430 1.00 88.81 89 VAL A N 1
ATOM 677 C CA . VAL A 1 89 ? 16.552 6.167 -14.035 1.00 88.81 89 VAL A CA 1
ATOM 678 C C . VAL A 1 89 ? 17.453 6.897 -15.041 1.00 88.81 89 VAL A C 1
ATOM 680 O O . VAL A 1 89 ? 18.665 6.728 -14.921 1.00 88.81 89 VAL A O 1
ATOM 683 N N . PRO A 1 90 ? 16.951 7.762 -15.952 1.00 90.12 90 PRO A N 1
ATOM 684 C CA . PRO A 1 90 ? 17.808 8.467 -16.911 1.00 90.12 90 PRO A CA 1
ATOM 685 C C . PRO A 1 90 ? 18.956 9.273 -16.284 1.00 90.12 90 PRO A C 1
ATOM 687 O O . PRO A 1 90 ? 20.006 9.394 -16.902 1.00 90.12 90 PRO A O 1
ATOM 690 N N . GLY A 1 91 ? 18.793 9.786 -15.058 1.00 88.12 91 GLY A N 1
ATOM 691 C CA . GLY A 1 91 ? 19.841 10.540 -14.358 1.00 88.12 91 GLY A CA 1
ATOM 692 C C . GLY A 1 91 ? 20.949 9.680 -13.739 1.00 88.12 91 GLY A C 1
ATOM 693 O O . GLY A 1 91 ? 21.910 10.230 -13.213 1.00 88.12 91 GLY A O 1
ATOM 694 N N . ILE A 1 92 ? 20.805 8.351 -13.762 1.00 86.81 92 ILE A N 1
ATOM 695 C CA . ILE A 1 92 ? 21.734 7.391 -13.142 1.00 86.81 92 ILE A CA 1
ATOM 696 C C . ILE A 1 92 ? 22.527 6.618 -14.209 1.00 86.81 92 ILE A C 1
ATOM 698 O O . ILE A 1 92 ? 23.664 6.238 -13.965 1.00 86.81 92 ILE A O 1
ATOM 702 N N . VAL A 1 93 ? 21.948 6.392 -15.396 1.00 85.44 93 VAL A N 1
ATOM 703 C CA . VAL A 1 93 ? 22.587 5.672 -16.523 1.00 85.44 93 VAL A CA 1
ATOM 704 C C . VAL A 1 93 ? 23.421 6.578 -17.451 1.00 85.44 93 VAL A C 1
ATOM 706 O O . VAL A 1 93 ? 23.565 6.274 -18.631 1.00 85.44 93 VAL A O 1
ATOM 709 N N . SER A 1 94 ? 23.951 7.693 -16.936 1.00 58.72 94 SER A N 1
ATOM 710 C CA . SER A 1 94 ? 24.824 8.617 -17.688 1.00 58.72 94 SER A CA 1
ATOM 711 C C . SER A 1 94 ? 26.284 8.172 -17.708 1.00 58.72 94 SER A C 1
ATOM 713 O O . SER A 1 94 ? 26.775 7.746 -16.640 1.00 58.72 94 SER A O 1
#

Sequence (94 aa):
MNRLVKGGLVLGGLVLGLGALRRALNPTPRYAPWEKPPYGEFEKKVLIVGGGFGGYTAATDLCKMTNGRDDVGVLVIARENFFTFWPMVPGIVS

pLDDT: mean 85.43, std 10.44, range [57.03, 97.44]

Radius of gyration: 22.52 Å; chains: 1; bounding box: 50×58×45 Å

Foldseek 3Di:
DDPVVVVVVVVVVVVVVVVVVVCVVDPQPPDDPVNQPPQVPAQAHAEQEALEPVSVVVLVVVCVVCRPPNRYHYYYDHPDPDYDPVVCVVVVVD